Protein AF-X8CLJ4-F1 (afdb_monomer)

Solvent-accessible surface area (backbone atoms only — not comparable to full-atom values): 3980 Å² total; per-residue (Å²): 132,82,66,79,64,78,54,51,79,42,42,48,80,37,81,39,68,47,73,69,32,51,53,52,49,56,62,46,53,78,78,24,85,36,47,41,42,41,50,84,74,83,72,67,9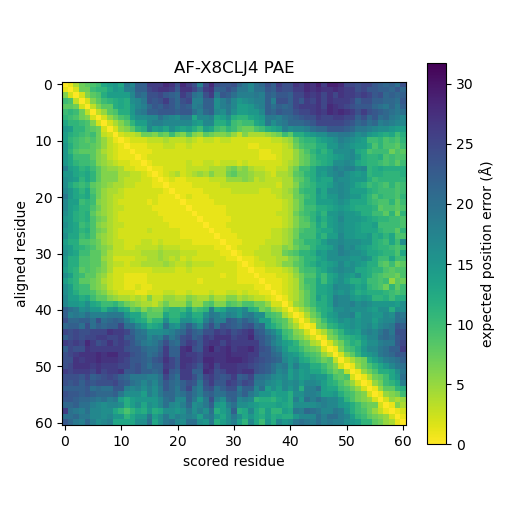1,73,80,69,88,85,65,93,78,76,75,64,53,67,64,70,122

InterPro domains:
  IPR036188 FAD/NAD(P)-binding domain superfamily [G3DSA:3.50.50.60] (6-51)
  IPR036188 FAD/NAD(P)-binding domain superfamily [SSF51905] (10-51)

Sequence (61 aa):
MPDSKADARDHALVIGGSIAGLCAARVLSDAYSRVTVYERDELPAFRRTGRRSPRTGTCTC

Organism: NCBI:txid1299331

Structure (mmCIF, N/CA/C/O backbone):
data_AF-X8CLJ4-F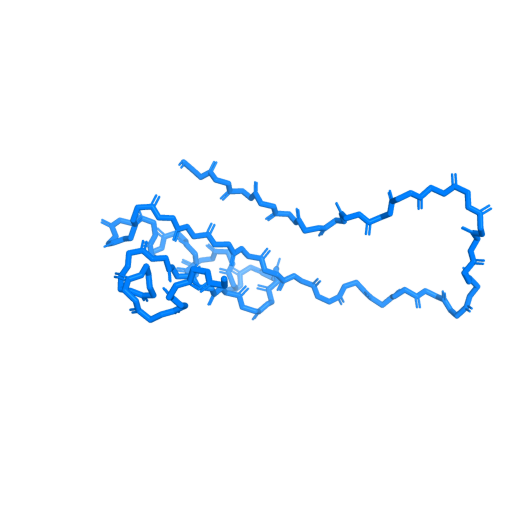1
#
_entry.id   AF-X8CLJ4-F1
#
loop_
_atom_site.group_PDB
_atom_site.id
_atom_site.type_symbol
_atom_site.label_atom_id
_atom_site.label_alt_id
_atom_site.label_comp_id
_atom_site.label_asym_id
_atom_site.label_entity_id
_atom_site.label_seq_id
_atom_site.pdbx_PDB_ins_code
_atom_site.Cartn_x
_atom_site.Cartn_y
_atom_site.Cartn_z
_atom_site.occupancy
_atom_site.B_iso_or_equiv
_atom_site.auth_seq_id
_atom_site.auth_comp_id
_atom_site.auth_asym_id
_atom_site.auth_atom_id
_atom_site.pdbx_PDB_model_num
ATOM 1 N N . MET A 1 1 ? -5.662 -8.436 18.879 1.00 41.31 1 MET A N 1
ATOM 2 C CA . MET A 1 1 ? -4.971 -8.279 17.583 1.00 41.31 1 MET A CA 1
ATOM 3 C C . MET A 1 1 ? -5.964 -8.711 16.520 1.00 41.31 1 MET A C 1
ATOM 5 O O . MET A 1 1 ? -6.185 -9.912 16.435 1.00 41.31 1 MET A O 1
ATOM 9 N N . PRO A 1 2 ? -6.689 -7.796 15.851 1.00 49.66 2 PRO A N 1
ATOM 10 C CA . PRO A 1 2 ? -7.667 -8.213 14.861 1.00 49.66 2 PRO A CA 1
ATOM 11 C C . PRO A 1 2 ? -6.941 -8.847 13.675 1.00 49.66 2 PRO A C 1
ATOM 13 O O . PRO A 1 2 ? -5.851 -8.429 13.277 1.00 49.66 2 PRO A O 1
ATOM 16 N N . ASP A 1 3 ? -7.559 -9.922 13.216 1.00 56.25 3 ASP A N 1
ATOM 17 C CA . ASP A 1 3 ? -7.122 -10.858 12.199 1.00 56.25 3 ASP A CA 1
ATOM 18 C C . ASP A 1 3 ? -6.761 -10.139 10.892 1.00 56.25 3 ASP A C 1
ATOM 20 O O . ASP A 1 3 ? -7.612 -9.737 10.105 1.00 56.25 3 ASP A O 1
ATOM 24 N N . SER A 1 4 ? -5.461 -9.948 10.667 1.00 56.62 4 SER A N 1
ATOM 25 C CA . SER A 1 4 ? -4.919 -9.177 9.542 1.00 56.62 4 SER A CA 1
ATOM 26 C C . SER A 1 4 ? -5.118 -9.833 8.169 1.00 56.62 4 SER A C 1
ATOM 28 O O . SER A 1 4 ? -4.613 -9.305 7.183 1.00 56.62 4 SER A O 1
ATOM 30 N N . LYS A 1 5 ? -5.793 -10.989 8.081 1.00 50.34 5 LYS A N 1
ATOM 31 C CA . LYS A 1 5 ? -6.021 -11.713 6.820 1.00 50.34 5 LYS A CA 1
ATOM 32 C C . LYS A 1 5 ? -7.489 -11.755 6.391 1.00 50.34 5 LYS A C 1
ATOM 34 O O . LYS A 1 5 ? -7.723 -11.875 5.189 1.00 50.34 5 LYS A O 1
ATOM 39 N N . ALA A 1 6 ? -8.451 -11.616 7.308 1.00 50.50 6 ALA A N 1
ATOM 40 C CA . ALA A 1 6 ? -9.876 -11.543 6.973 1.00 50.50 6 ALA A CA 1
ATOM 41 C C . ALA A 1 6 ? -10.264 -10.219 6.276 1.00 50.50 6 ALA A C 1
ATOM 43 O O . ALA A 1 6 ? -11.011 -10.258 5.303 1.00 50.50 6 ALA A O 1
ATOM 44 N N . ASP A 1 7 ? -9.672 -9.086 6.679 1.00 56.31 7 ASP A N 1
ATOM 45 C CA . ASP A 1 7 ? -9.792 -7.775 5.999 1.00 56.31 7 ASP A CA 1
ATOM 46 C C . ASP A 1 7 ? -8.909 -7.654 4.739 1.00 56.31 7 ASP A C 1
ATOM 48 O O . ASP A 1 7 ? -9.146 -6.820 3.867 1.00 56.31 7 ASP A O 1
ATOM 52 N N . ALA A 1 8 ? -7.879 -8.496 4.599 1.00 56.84 8 ALA A N 1
ATOM 53 C CA . ALA A 1 8 ? -6.881 -8.369 3.528 1.00 56.84 8 ALA A CA 1
ATOM 54 C C . ALA A 1 8 ? -7.424 -8.657 2.118 1.00 56.84 8 ALA A C 1
ATOM 56 O O . ALA A 1 8 ? -6.725 -8.426 1.134 1.00 56.84 8 ALA A O 1
ATOM 57 N N . ARG A 1 9 ? -8.644 -9.193 2.005 1.00 61.94 9 ARG A N 1
ATOM 58 C CA . ARG A 1 9 ? -9.319 -9.365 0.711 1.00 61.94 9 ARG A CA 1
ATOM 59 C C . ARG A 1 9 ? -10.154 -8.156 0.296 1.00 61.94 9 ARG A C 1
ATOM 61 O O . ARG A 1 9 ? -10.481 -8.072 -0.878 1.00 61.94 9 ARG A O 1
ATOM 68 N N . ASP A 1 10 ? -10.458 -7.247 1.220 1.00 80.88 10 ASP A N 1
ATOM 69 C CA . ASP A 1 10 ? -11.263 -6.041 0.974 1.00 80.88 10 ASP A CA 1
ATOM 70 C C . ASP A 1 10 ? -10.421 -4.748 1.002 1.00 80.88 10 ASP A C 1
ATOM 72 O O . ASP A 1 10 ? -10.843 -3.690 0.532 1.00 80.88 10 ASP A O 1
ATOM 76 N N . HIS A 1 11 ? -9.178 -4.841 1.492 1.00 84.31 11 HIS A N 1
ATOM 77 C CA . HIS A 1 11 ? -8.230 -3.730 1.548 1.00 84.31 11 HIS A CA 1
ATOM 78 C C . HIS A 1 11 ? -6.990 -3.982 0.678 1.00 84.31 11 HIS A C 1
ATOM 80 O O . HIS A 1 11 ? -6.197 -4.882 0.950 1.00 84.31 11 HIS A O 1
ATOM 86 N N . ALA A 1 12 ? -6.771 -3.128 -0.327 1.00 87.69 12 ALA A N 1
ATOM 87 C CA . ALA A 1 12 ? -5.543 -3.089 -1.120 1.00 87.69 12 ALA A CA 1
ATOM 88 C C . ALA A 1 12 ? -4.509 -2.058 -0.612 1.00 87.69 12 ALA A C 1
ATOM 90 O O . ALA A 1 12 ? -4.833 -0.917 -0.269 1.00 87.69 12 ALA A O 1
ATOM 91 N N . LEU A 1 13 ? -3.229 -2.444 -0.620 1.00 87.56 13 LEU A N 1
ATOM 92 C CA . LEU A 1 13 ? -2.091 -1.583 -0.277 1.00 87.56 13 LEU A CA 1
ATOM 93 C C . LEU A 1 13 ? -1.251 -1.293 -1.525 1.00 87.56 13 LEU A C 1
ATOM 95 O O . LEU A 1 13 ? -0.779 -2.221 -2.179 1.00 87.56 13 LEU A O 1
ATOM 99 N N . VAL A 1 14 ? -1.018 -0.014 -1.826 1.00 88.44 14 VAL A N 1
ATOM 100 C CA . VAL A 1 14 ? -0.144 0.428 -2.924 1.00 88.44 14 VAL A CA 1
ATOM 101 C C . VAL A 1 14 ? 1.097 1.084 -2.340 1.00 88.44 14 VAL A C 1
ATOM 103 O O . VAL A 1 14 ? 0.993 2.066 -1.611 1.00 88.44 14 VAL A O 1
ATOM 106 N N . ILE A 1 15 ? 2.277 0.558 -2.665 1.00 87.38 15 ILE A N 1
ATOM 107 C CA . ILE A 1 15 ? 3.556 1.122 -2.226 1.00 87.38 15 ILE A CA 1
ATOM 108 C C . ILE A 1 15 ? 4.167 1.925 -3.380 1.00 87.38 15 ILE A C 1
ATOM 110 O O . IL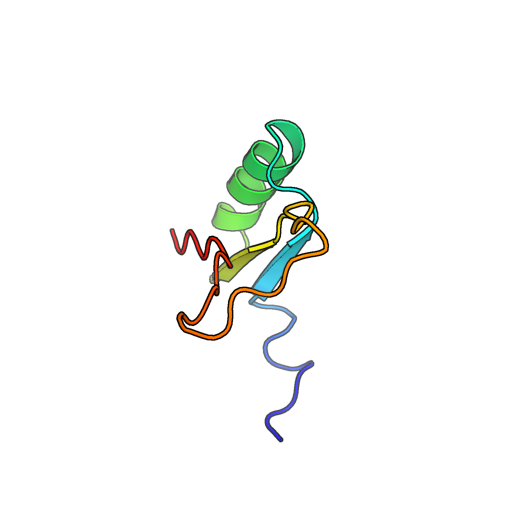E A 1 15 ? 4.504 1.366 -4.420 1.00 87.38 15 ILE A O 1
ATOM 114 N N . GLY A 1 16 ? 4.311 3.233 -3.177 1.00 85.19 16 GLY A N 1
ATOM 115 C CA . GLY A 1 16 ? 4.761 4.221 -4.155 1.00 85.19 16 GLY A CA 1
ATOM 116 C C . GLY A 1 16 ? 3.634 5.178 -4.541 1.00 85.19 16 GLY A C 1
ATOM 117 O O . GLY A 1 16 ? 2.697 4.789 -5.224 1.00 85.19 16 GLY A O 1
ATOM 118 N N . GLY A 1 17 ? 3.735 6.447 -4.139 1.00 84.56 17 GLY A N 1
ATOM 119 C CA . GLY A 1 17 ? 2.766 7.506 -4.465 1.00 84.56 17 GLY A CA 1
ATOM 120 C C . GLY A 1 17 ? 3.068 8.257 -5.765 1.00 84.56 17 GLY A C 1
ATOM 121 O O . GLY A 1 17 ? 2.662 9.405 -5.917 1.00 84.56 17 GLY A O 1
ATOM 122 N N . SER A 1 18 ? 3.818 7.645 -6.686 1.00 84.56 18 SER A N 1
ATOM 123 C CA . SER A 1 18 ? 4.086 8.227 -8.004 1.00 84.56 18 SER A CA 1
ATOM 124 C C . SER A 1 18 ? 2.858 8.112 -8.915 1.00 84.56 18 SER A C 1
ATOM 126 O O . SER A 1 18 ? 1.880 7.445 -8.579 1.00 84.56 18 SER A O 1
ATOM 128 N N . ILE A 1 19 ? 2.918 8.704 -10.113 1.00 89.69 19 ILE A N 1
ATOM 129 C CA . ILE A 1 19 ? 1.852 8.595 -11.126 1.00 89.69 19 ILE A CA 1
ATOM 130 C C . ILE A 1 19 ? 1.474 7.126 -11.383 1.00 89.69 19 ILE A C 1
ATOM 132 O O . ILE A 1 19 ? 0.293 6.797 -11.419 1.00 89.69 19 ILE A O 1
ATOM 136 N N . ALA A 1 20 ? 2.461 6.227 -11.471 1.00 89.25 20 ALA A N 1
ATOM 137 C CA . ALA A 1 20 ? 2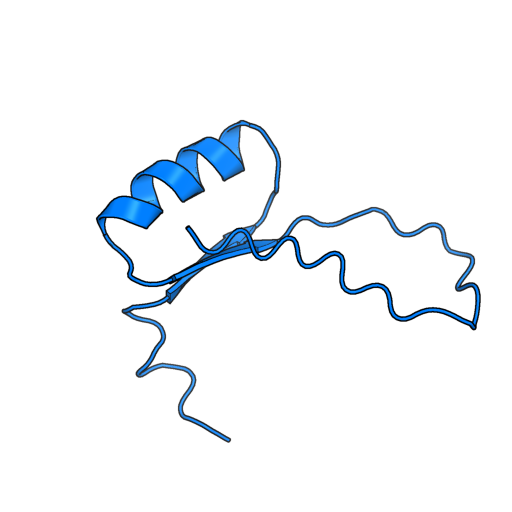.214 4.797 -11.657 1.00 89.25 20 ALA A CA 1
ATOM 138 C C . ALA A 1 20 ? 1.419 4.183 -10.490 1.00 89.25 20 ALA A C 1
ATOM 140 O O . ALA A 1 20 ? 0.481 3.418 -10.712 1.00 89.25 20 ALA A O 1
ATOM 141 N N . GLY A 1 21 ? 1.754 4.552 -9.251 1.00 89.69 21 GLY A N 1
ATOM 142 C CA . GLY A 1 21 ? 1.052 4.070 -8.063 1.00 89.69 21 GLY A CA 1
ATOM 143 C C . GLY A 1 21 ? -0.358 4.637 -7.921 1.00 89.69 21 GLY A C 1
ATOM 144 O O . GLY A 1 21 ? -1.281 3.908 -7.573 1.00 89.69 21 GLY A O 1
ATOM 145 N N . LEU A 1 22 ? -0.569 5.906 -8.275 1.00 90.94 22 LEU A N 1
ATOM 146 C CA . LEU A 1 22 ? -1.903 6.512 -8.284 1.00 90.94 22 LEU A CA 1
ATOM 147 C C . LEU A 1 22 ? -2.803 5.906 -9.371 1.00 90.94 22 LEU A C 1
ATOM 149 O O . LEU A 1 22 ? -3.984 5.666 -9.125 1.00 90.94 22 LEU A O 1
ATOM 153 N N . CYS A 1 23 ? -2.250 5.584 -10.544 1.00 92.31 23 CYS A N 1
ATOM 154 C CA . CYS A 1 23 ? -2.974 4.843 -11.577 1.00 92.31 23 CYS A CA 1
ATOM 155 C C . CYS A 1 23 ? -3.366 3.438 -11.098 1.00 92.31 23 CYS A C 1
ATOM 157 O O . CYS A 1 23 ? -4.514 3.033 -11.275 1.00 92.31 23 CYS A O 1
ATOM 159 N N . ALA A 1 24 ? -2.450 2.718 -10.442 1.00 90.75 24 ALA A N 1
ATOM 160 C CA . ALA A 1 24 ? -2.747 1.413 -9.856 1.00 90.75 24 ALA A CA 1
ATOM 161 C C . ALA A 1 24 ? -3.835 1.512 -8.770 1.00 90.75 24 ALA A C 1
ATOM 163 O O . ALA A 1 24 ? -4.783 0.731 -8.776 1.00 90.75 24 ALA A O 1
ATOM 164 N N . ALA A 1 25 ? -3.755 2.516 -7.890 1.00 90.69 25 ALA A N 1
ATOM 165 C CA . ALA A 1 25 ? -4.756 2.763 -6.854 1.00 90.69 25 ALA A CA 1
ATOM 166 C C . ALA A 1 25 ? -6.147 3.052 -7.440 1.00 90.69 25 ALA A C 1
ATOM 168 O O . ALA A 1 25 ? -7.143 2.563 -6.913 1.00 90.69 25 ALA A O 1
ATOM 169 N N . ARG A 1 26 ? -6.223 3.787 -8.559 1.00 90.81 26 ARG A N 1
ATOM 170 C CA . ARG A 1 26 ? -7.490 4.069 -9.245 1.00 90.81 26 ARG A CA 1
ATOM 171 C C . ARG A 1 26 ? -8.159 2.802 -9.772 1.00 90.81 26 ARG A C 1
ATOM 173 O O . ARG A 1 26 ? -9.364 2.658 -9.612 1.00 90.81 26 ARG A O 1
ATOM 180 N N . VAL A 1 27 ? -7.403 1.885 -10.367 1.00 91.81 27 VAL A N 1
ATOM 181 C CA . VAL A 1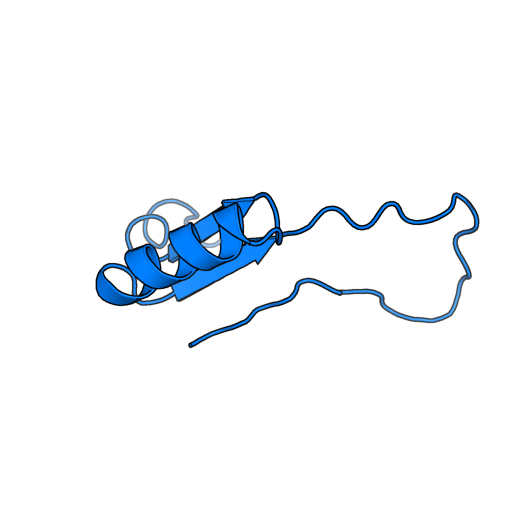 27 ? -7.963 0.605 -10.835 1.00 91.81 27 VAL A CA 1
ATOM 182 C C . VAL A 1 27 ? -8.398 -0.260 -9.649 1.00 91.81 27 VAL A C 1
ATOM 184 O O . VAL A 1 27 ? -9.470 -0.851 -9.679 1.00 91.81 27 VAL A O 1
ATOM 187 N N . LEU A 1 28 ? -7.610 -0.284 -8.570 1.00 88.38 28 LEU A N 1
ATOM 188 C CA . LEU A 1 28 ? -7.942 -1.041 -7.361 1.00 88.38 28 LEU A CA 1
ATOM 189 C C . LEU A 1 28 ? -9.169 -0.479 -6.623 1.00 88.38 28 LEU A C 1
ATOM 191 O O . LEU A 1 28 ? -9.887 -1.252 -6.001 1.00 88.38 28 LEU A O 1
ATOM 195 N N . SER A 1 29 ? -9.450 0.824 -6.727 1.00 86.62 29 SER A N 1
ATOM 196 C CA . SER A 1 29 ? -10.629 1.438 -6.092 1.00 86.62 29 SER A CA 1
ATOM 197 C C . SER A 1 29 ? -11.974 0.949 -6.637 1.00 86.62 29 SER A C 1
ATOM 199 O O . SER A 1 29 ? -12.986 1.112 -5.969 1.00 86.62 29 SER A O 1
ATOM 201 N N . ASP A 1 30 ? -11.993 0.339 -7.825 1.00 87.50 30 ASP A N 1
ATOM 202 C CA . ASP A 1 30 ? -13.206 -0.263 -8.392 1.00 87.50 30 ASP A CA 1
ATOM 203 C C . ASP A 1 30 ? -13.482 -1.666 -7.817 1.00 87.50 30 ASP A C 1
ATOM 205 O O . ASP A 1 30 ? -14.623 -2.114 -7.765 1.00 87.50 30 ASP A O 1
ATOM 209 N N . ALA A 1 31 ? -12.435 -2.356 -7.348 1.00 85.75 31 ALA A N 1
ATOM 210 C CA . ALA A 1 31 ? -12.502 -3.749 -6.904 1.00 85.75 31 ALA A CA 1
ATOM 211 C C . ALA A 1 31 ? -12.411 -3.934 -5.378 1.00 85.75 31 ALA A C 1
ATOM 213 O O . ALA A 1 31 ? -12.789 -4.992 -4.877 1.00 85.75 31 ALA A O 1
ATOM 214 N N . TYR A 1 32 ? -11.896 -2.943 -4.645 1.00 85.38 32 TYR A N 1
ATOM 215 C CA . TYR A 1 32 ? -11.660 -3.010 -3.201 1.00 85.38 32 TYR A CA 1
ATOM 216 C C . TYR A 1 32 ? -12.375 -1.871 -2.480 1.00 85.38 32 TYR A C 1
ATOM 218 O O . TYR A 1 32 ? -12.282 -0.7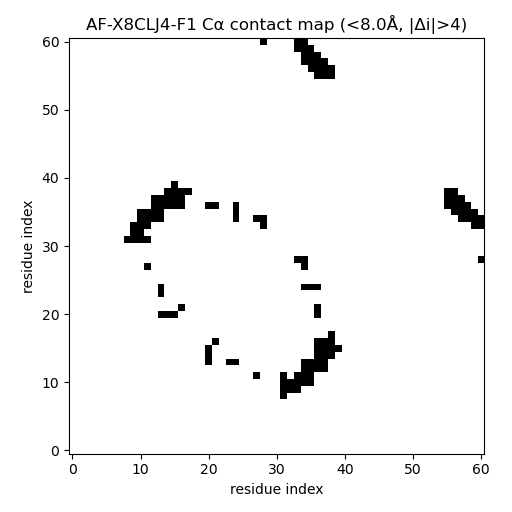18 -2.901 1.00 85.38 32 TYR A O 1
ATOM 226 N N . SER A 1 33 ? -13.004 -2.163 -1.339 1.00 86.12 33 SER A N 1
ATOM 227 C CA . SER A 1 33 ? -13.683 -1.141 -0.528 1.00 86.12 33 SER A CA 1
ATOM 228 C C . SER A 1 33 ? -12.708 -0.151 0.109 1.00 86.12 33 SER A C 1
ATOM 230 O O . SER A 1 33 ? -13.091 0.953 0.498 1.00 86.12 33 SER A O 1
ATOM 232 N N . ARG A 1 34 ? -11.434 -0.538 0.249 1.00 84.62 34 ARG A N 1
ATOM 233 C CA . ARG A 1 34 ? -10.401 0.314 0.836 1.00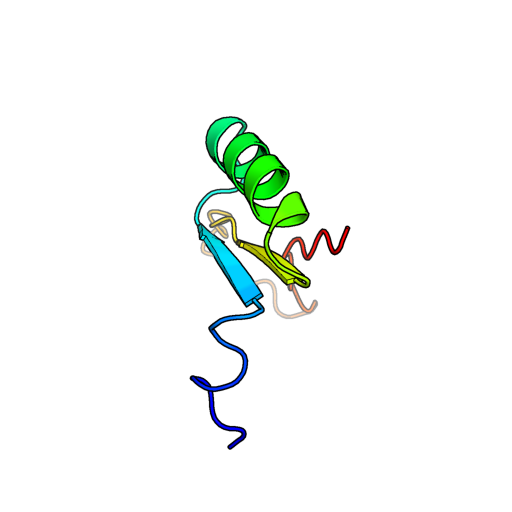 84.62 34 ARG A CA 1
ATOM 234 C C . ARG A 1 34 ? -9.084 0.194 0.087 1.00 84.62 34 ARG A C 1
ATOM 236 O O . ARG A 1 34 ? -8.547 -0.896 -0.073 1.00 84.62 34 ARG A O 1
ATOM 243 N N . VAL A 1 35 ? -8.507 1.328 -0.299 1.00 88.25 35 VAL A N 1
ATOM 244 C CA . VAL A 1 35 ? -7.165 1.390 -0.893 1.00 88.25 35 VAL A CA 1
ATOM 245 C C . VAL A 1 35 ? -6.312 2.362 -0.089 1.00 88.25 35 VAL A C 1
ATOM 247 O O . VAL A 1 35 ? -6.704 3.504 0.135 1.00 88.25 35 VAL A O 1
ATOM 250 N N . THR A 1 36 ? -5.137 1.920 0.359 1.00 89.44 36 THR A N 1
ATOM 251 C CA . THR A 1 36 ? -4.166 2.799 1.025 1.00 89.44 36 THR A CA 1
ATOM 252 C C . THR A 1 36 ? -2.910 2.906 0.180 1.00 89.44 36 THR A C 1
ATOM 254 O O . THR A 1 36 ? -2.243 1.905 -0.079 1.00 89.44 36 THR A O 1
ATOM 257 N N . VAL A 1 37 ? -2.565 4.134 -0.205 1.00 88.31 37 VAL A N 1
ATOM 258 C CA . VAL A 1 37 ? -1.317 4.442 -0.905 1.00 88.31 37 VAL A CA 1
ATOM 259 C C . VAL A 1 37 ? -0.278 4.889 0.119 1.00 88.31 37 VAL A C 1
ATOM 261 O O . VAL A 1 37 ? -0.493 5.833 0.878 1.00 88.31 37 VAL A O 1
ATOM 264 N N . TYR A 1 38 ? 0.849 4.190 0.163 1.00 85.31 38 TYR A N 1
ATOM 265 C CA . TYR A 1 38 ? 1.981 4.499 1.021 1.00 85.31 38 TYR A CA 1
ATOM 266 C C . TYR A 1 38 ? 3.157 4.953 0.169 1.00 85.31 38 TYR A C 1
ATOM 268 O O . TYR A 1 38 ? 3.644 4.213 -0.682 1.00 85.31 38 TYR A O 1
ATOM 276 N N . GLU A 1 39 ? 3.638 6.162 0.415 1.00 81.44 39 GLU A N 1
ATOM 277 C CA . GLU A 1 39 ? 4.810 6.720 -0.242 1.00 81.44 39 GLU A CA 1
ATOM 278 C C . GLU A 1 39 ? 5.915 6.892 0.800 1.00 81.44 39 GLU A C 1
ATOM 280 O O . GLU A 1 39 ? 5.656 7.211 1.965 1.00 81.44 39 GLU A O 1
ATOM 285 N N . ARG A 1 40 ? 7.143 6.542 0.410 1.00 72.75 40 ARG A N 1
ATOM 286 C CA . ARG A 1 40 ? 8.298 6.687 1.285 1.00 72.75 40 ARG A CA 1
ATOM 287 C C . ARG A 1 40 ? 8.859 8.088 1.078 1.00 72.75 40 ARG A C 1
ATOM 289 O O . ARG A 1 40 ? 9.794 8.247 0.303 1.00 72.75 40 ARG A O 1
ATOM 296 N N . ASP A 1 41 ? 8.355 9.042 1.846 1.00 70.38 41 ASP A N 1
ATOM 297 C CA . ASP A 1 41 ? 9.039 10.316 2.035 1.00 70.38 41 ASP A CA 1
ATOM 298 C C . ASP A 1 41 ? 10.461 10.019 2.562 1.00 70.38 41 ASP A C 1
ATOM 300 O O . ASP A 1 41 ? 10.628 9.392 3.620 1.00 70.38 41 ASP A O 1
ATOM 304 N N . GLU A 1 42 ? 11.506 10.458 1.851 1.00 61.84 42 GLU A N 1
A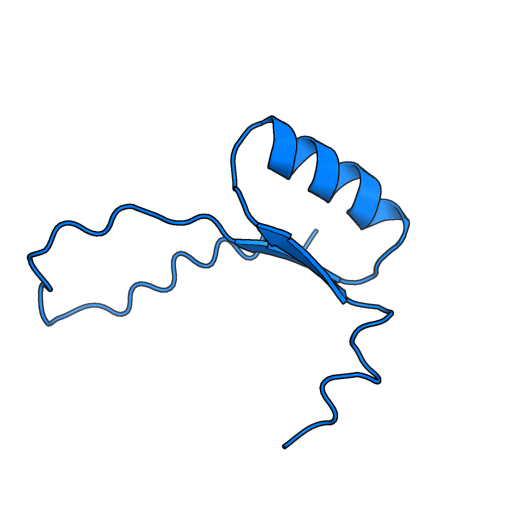TOM 305 C CA . GLU A 1 42 ? 12.851 10.550 2.424 1.00 61.84 42 GLU A CA 1
ATOM 306 C C . GLU A 1 42 ? 12.807 11.579 3.556 1.00 61.84 42 GLU A C 1
ATOM 308 O O . GLU A 1 42 ? 12.953 12.784 3.362 1.00 61.84 42 GLU A O 1
ATOM 313 N N . LEU A 1 43 ? 12.546 11.107 4.772 1.00 58.91 43 LEU A N 1
ATOM 314 C CA . LEU A 1 43 ? 12.605 11.941 5.960 1.00 58.91 43 LEU A CA 1
ATOM 315 C C . LEU A 1 43 ? 14.077 12.329 6.182 1.00 58.91 43 LEU A C 1
ATOM 317 O O . LEU A 1 43 ? 14.890 11.437 6.448 1.00 58.91 43 LEU A O 1
ATOM 321 N N . PRO A 1 44 ? 14.453 13.622 6.112 1.00 55.69 44 PRO A N 1
ATOM 322 C CA . PRO A 1 44 ? 15.812 14.032 6.434 1.00 55.69 44 PRO A CA 1
ATOM 323 C C . PRO A 1 44 ? 16.151 13.591 7.865 1.00 55.69 44 PRO A C 1
ATOM 325 O O . PRO A 1 44 ? 15.304 13.644 8.758 1.00 55.69 44 PRO A O 1
ATOM 328 N N . ALA A 1 45 ? 17.398 13.164 8.090 1.00 57.00 45 ALA A N 1
ATOM 329 C CA . ALA A 1 45 ? 17.874 12.542 9.335 1.00 57.00 45 ALA A CA 1
ATOM 330 C C . ALA A 1 45 ? 17.646 13.375 10.621 1.00 57.00 45 ALA A C 1
ATOM 332 O O . ALA A 1 45 ? 17.793 12.863 11.732 1.00 57.00 45 ALA A O 1
ATOM 333 N N . PHE A 1 46 ? 17.239 14.644 10.501 1.00 53.19 46 PHE A N 1
ATOM 334 C CA . PHE A 1 46 ? 16.839 15.477 11.626 1.00 53.19 46 PHE A CA 1
ATOM 335 C C . PHE A 1 46 ? 15.392 15.186 12.055 1.00 53.19 46 PHE A C 1
ATOM 337 O O . PHE A 1 46 ? 14.426 15.805 11.599 1.00 53.19 46 PHE A O 1
ATOM 344 N N . ARG A 1 47 ? 15.239 14.257 13.004 1.00 53.56 47 ARG A N 1
ATOM 345 C CA . ARG A 1 47 ? 13.995 14.091 13.766 1.00 53.56 47 ARG A CA 1
ATOM 346 C C . ARG A 1 47 ? 13.739 15.344 14.602 1.00 53.56 47 ARG A C 1
ATOM 348 O O . ARG A 1 47 ? 14.216 15.461 15.727 1.00 53.56 47 ARG A O 1
ATOM 355 N N . ARG A 1 48 ? 12.943 16.275 14.079 1.00 49.44 48 ARG A N 1
ATOM 356 C CA . ARG A 1 48 ? 12.439 17.401 14.869 1.00 49.44 48 ARG A CA 1
ATOM 357 C C . ARG A 1 48 ? 11.368 16.884 15.831 1.00 49.44 48 ARG A C 1
ATOM 359 O O . ARG A 1 48 ? 10.243 16.584 15.433 1.00 49.44 48 ARG A O 1
ATOM 366 N N . THR A 1 49 ? 11.743 16.738 17.097 1.00 54.66 49 THR A N 1
ATOM 367 C CA . THR A 1 49 ? 10.850 16.359 18.194 1.00 54.66 49 THR A CA 1
ATOM 368 C C . THR A 1 49 ? 9.768 17.434 18.328 1.00 54.66 49 THR A C 1
ATOM 370 O O . THR A 1 49 ? 10.059 18.549 18.753 1.00 54.66 49 THR A O 1
ATOM 373 N N . GLY A 1 50 ? 8.531 17.159 17.911 1.00 56.38 50 GLY A N 1
ATOM 374 C CA . GLY A 1 50 ? 7.449 18.128 18.136 1.00 56.38 50 GLY A CA 1
ATOM 375 C C . GLY A 1 50 ? 6.221 18.057 17.238 1.00 56.38 50 GLY A C 1
ATOM 376 O O . GLY A 1 50 ? 5.285 18.819 17.462 1.00 56.38 50 GLY A O 1
ATOM 377 N N . ARG A 1 51 ? 6.148 17.167 16.244 1.00 54.19 51 ARG A N 1
ATOM 378 C CA . ARG A 1 51 ? 4.881 16.938 15.537 1.00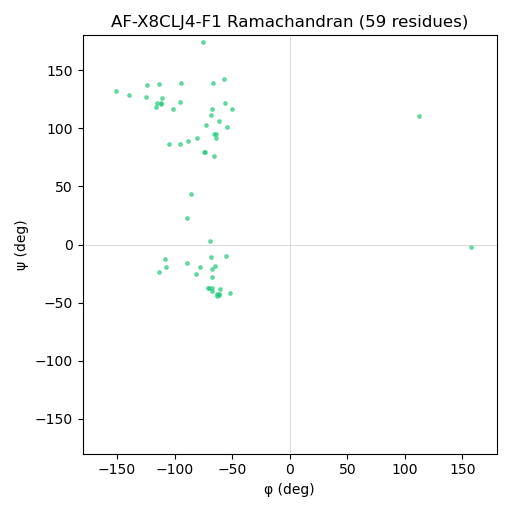 54.19 51 ARG A CA 1
ATOM 379 C C . ARG A 1 51 ? 4.795 15.521 15.003 1.00 54.19 51 ARG A C 1
ATOM 381 O O . ARG A 1 51 ? 5.723 15.029 14.375 1.00 54.19 51 ARG A O 1
ATOM 388 N N . ARG A 1 52 ? 3.656 14.879 15.268 1.00 43.47 52 ARG A N 1
ATOM 389 C CA . ARG A 1 52 ? 3.217 13.665 14.578 1.00 43.47 52 ARG A CA 1
ATOM 390 C C . ARG A 1 52 ? 3.314 13.913 13.067 1.00 43.47 52 ARG A C 1
ATOM 392 O O . ARG A 1 52 ? 2.577 14.755 12.565 1.00 43.47 52 ARG A O 1
ATOM 399 N N . SER A 1 53 ? 4.167 13.170 12.366 1.00 49.91 53 SER A N 1
ATOM 400 C CA . SER A 1 53 ? 4.110 13.050 10.905 1.00 49.91 53 SER A CA 1
ATOM 401 C C . SER A 1 53 ? 3.533 11.689 10.525 1.00 49.91 53 SER A C 1
ATOM 403 O O . SER A 1 53 ? 4.297 10.756 10.295 1.00 49.91 53 SER A O 1
ATOM 405 N N . PRO A 1 54 ? 2.204 11.532 10.434 1.00 52.62 54 PRO A N 1
ATOM 406 C CA . PRO A 1 54 ? 1.616 10.551 9.558 1.00 52.62 54 PRO A CA 1
ATOM 407 C C . PRO A 1 54 ? 1.279 11.295 8.265 1.00 52.62 54 PRO A C 1
ATOM 409 O O . PRO A 1 54 ? 0.162 11.773 8.099 1.00 52.62 54 PRO A O 1
ATOM 412 N N . ARG A 1 55 ? 2.228 11.416 7.333 1.00 49.97 55 ARG A N 1
ATOM 413 C CA . ARG A 1 55 ? 1.838 11.590 5.923 1.00 49.97 55 ARG A CA 1
ATOM 414 C C . ARG A 1 55 ? 1.606 10.216 5.296 1.00 49.97 55 ARG A C 1
ATOM 416 O O . ARG A 1 55 ? 2.002 9.951 4.174 1.00 49.97 55 ARG A O 1
ATOM 423 N N . THR A 1 56 ? 0.916 9.339 6.029 1.00 51.44 56 THR A N 1
ATOM 424 C CA . THR A 1 56 ? 0.146 8.276 5.394 1.00 51.44 56 THR A CA 1
ATOM 425 C C . THR A 1 56 ? -0.952 9.006 4.636 1.00 51.44 56 THR A C 1
ATOM 427 O O . THR A 1 56 ? -1.936 9.440 5.233 1.00 51.44 56 THR A O 1
ATOM 430 N N . GLY A 1 57 ? -0.721 9.269 3.351 1.00 52.34 57 GLY A N 1
ATOM 431 C CA . GLY A 1 57 ? -1.723 9.805 2.444 1.00 52.34 57 GLY A CA 1
ATOM 432 C C . GLY A 1 57 ? -2.824 8.772 2.269 1.00 52.34 57 GLY A C 1
ATOM 433 O O . GLY A 1 57 ? -2.874 8.066 1.270 1.00 52.34 57 GLY A O 1
ATOM 434 N N . THR A 1 58 ? -3.691 8.640 3.270 1.00 55.53 58 THR A N 1
ATOM 435 C CA . THR A 1 58 ? -4.898 7.833 3.171 1.00 55.53 58 THR A CA 1
ATOM 436 C C . THR A 1 58 ? -5.875 8.611 2.299 1.00 55.53 58 THR A C 1
ATOM 438 O O . THR A 1 58 ? -6.758 9.306 2.796 1.00 55.53 58 THR A O 1
ATOM 441 N N . CYS A 1 59 ? -5.686 8.544 0.984 1.00 49.34 59 CYS A N 1
ATOM 442 C CA . CYS A 1 59 ? -6.744 8.861 0.039 1.00 49.34 59 CYS A CA 1
ATOM 443 C C . CYS A 1 59 ? -7.740 7.703 0.077 1.00 49.34 59 CYS A C 1
ATOM 445 O O . CYS A 1 59 ? -7.688 6.804 -0.754 1.00 49.34 59 CYS A O 1
ATOM 447 N N . THR A 1 60 ? -8.605 7.706 1.092 1.00 56.09 60 THR A N 1
ATOM 448 C CA . THR A 1 60 ? -9.849 6.941 1.036 1.00 56.09 60 THR A CA 1
ATOM 449 C C . THR A 1 60 ? -10.706 7.624 -0.024 1.00 56.09 60 THR A C 1
ATOM 451 O O . THR A 1 60 ? -11.069 8.789 0.150 1.00 56.09 60 THR A O 1
ATOM 454 N N . CYS A 1 61 ? -10.924 6.952 -1.146 1.00 52.19 61 CYS A N 1
ATOM 455 C CA . CYS A 1 61 ? -11.974 7.317 -2.088 1.00 52.19 61 CYS A CA 1
ATOM 456 C C . CYS A 1 61 ? -13.343 6.895 -1.553 1.00 52.19 61 CYS A C 1
ATOM 458 O O . CYS A 1 61 ? -13.388 5.906 -0.786 1.00 52.19 61 CYS A O 1
#

Radius of gyration: 14.08 Å; Cα contacts (8 Å, |Δi|>4): 67; chains: 1; bounding box: 32×30×30 Å

pLDDT: mean 70.73, std 17.17, range [41.31, 92.31]

Secondary structure (DSSP, 8-state):
---TTTGGGTEEEEE--SHHHHHHHHHHHHH-SEEEEE------S---TT-----------

Foldseek 3Di:
DPDPVVLPQQEAEFEAPDPVSVVVQVVVVVVHQAYWYHYDDPDPPDPPPDDDDPPSVRPRD

Nearest PDB structures (foldseek):
  4zn0-assembly1_C  TM=7.510E-01  e=8.085E-01  Methanosarcina mazei Go1
  1pjt-assembly1_A  TM=7.741E-01  e=7.055E-01  Salmonella enterica subsp. enterica serovar Typhimurium
  5twb-assembly1_A  TM=6.054E-01  e=1.395E+00  Staphylococcus aureus subsp. aureus USA300

Mean predicted aligned error: 11.98 Å